Protein AF-A0A9N9DNA8-F1 (afdb_monomer_lite)

Secondary structure (DSSP, 8-state):
--SHHHHHHHHHHHHHHHHHHHHHHHHHHHHHTT-HHHHHHHHHHHHHH---HHHHHHHHHHHHHHHHHTTTS-GGGHHHHHHHHHHHHHSSSTTHHHHHHHHHHHHHHTSSS---HHHHHHHHHT------

Structure (mmCIF, N/CA/C/O backbone):
data_AF-A0A9N9DNA8-F1
#
_entry.id   AF-A0A9N9DNA8-F1
#
loop_
_atom_site.group_PDB
_atom_site.id
_atom_site.type_symbol
_atom_site.label_atom_id
_atom_site.label_alt_id
_atom_site.label_comp_id
_atom_site.label_asym_id
_atom_site.label_entity_id
_atom_site.label_seq_id
_atom_site.pdbx_PDB_ins_code
_atom_site.Cartn_x
_atom_site.Cartn_y
_atom_site.Cartn_z
_atom_site.occupancy
_atom_site.B_iso_or_equiv
_atom_site.auth_seq_id
_atom_site.auth_comp_id
_atom_site.auth_asym_id
_atom_site.auth_atom_id
_atom_site.pdbx_PDB_model_num
ATOM 1 N N . MET A 1 1 ? 38.017 5.914 21.052 1.00 41.16 1 MET A N 1
ATOM 2 C CA . MET A 1 1 ? 37.638 5.026 19.921 1.00 41.16 1 MET A CA 1
ATOM 3 C C . MET A 1 1 ? 36.140 5.062 19.541 1.00 41.16 1 MET A C 1
ATOM 5 O O . MET A 1 1 ? 35.675 4.175 18.837 1.00 41.16 1 MET A O 1
ATOM 9 N N . SER A 1 2 ? 35.357 6.075 19.938 1.00 44.81 2 SER A N 1
ATOM 10 C CA . SER A 1 2 ? 33.876 6.036 19.877 1.00 44.81 2 SER A CA 1
ATOM 11 C C . SER A 1 2 ? 33.213 7.038 18.911 1.00 44.81 2 SER A C 1
ATOM 13 O O . SER A 1 2 ? 31.987 7.067 18.820 1.00 44.81 2 SER A O 1
ATOM 15 N N . LYS A 1 3 ? 33.983 7.830 18.148 1.00 43.03 3 LYS A N 1
ATOM 16 C CA . LYS A 1 3 ? 33.437 8.823 17.193 1.00 43.03 3 LYS A CA 1
ATOM 17 C C . LYS A 1 3 ? 33.669 8.475 15.712 1.00 43.03 3 LYS A C 1
ATOM 19 O O . LYS A 1 3 ? 32.846 8.831 14.877 1.00 43.03 3 LYS A O 1
ATOM 24 N N . GLU A 1 4 ? 34.701 7.697 15.376 1.00 37.50 4 GLU A N 1
ATOM 25 C CA . GLU A 1 4 ? 35.027 7.363 13.974 1.00 37.50 4 GLU A CA 1
ATOM 26 C C . GLU A 1 4 ? 34.186 6.217 13.386 1.00 37.50 4 GLU A C 1
ATOM 28 O O . GLU A 1 4 ? 33.837 6.258 12.205 1.00 37.50 4 GLU A O 1
ATOM 33 N N . LYS A 1 5 ? 33.751 5.243 14.202 1.00 36.00 5 LYS A N 1
ATOM 34 C CA . LYS A 1 5 ? 32.850 4.162 13.747 1.00 36.00 5 LYS A CA 1
ATOM 35 C C . LYS A 1 5 ? 31.430 4.650 13.421 1.00 36.00 5 LYS A C 1
ATOM 37 O O . LYS A 1 5 ? 30.814 4.123 12.503 1.00 36.00 5 LYS A O 1
ATOM 42 N N . LYS A 1 6 ? 30.929 5.696 14.096 1.00 39.94 6 LYS A N 1
ATOM 43 C CA . LYS A 1 6 ? 29.628 6.320 13.769 1.00 39.94 6 LYS A CA 1
ATOM 44 C C . LYS A 1 6 ? 29.674 7.156 12.483 1.00 39.94 6 LYS A C 1
ATOM 46 O O . LYS A 1 6 ? 28.648 7.312 11.831 1.00 39.94 6 LYS A O 1
ATOM 51 N N . LYS A 1 7 ? 30.850 7.665 12.090 1.00 40.28 7 LYS A N 1
ATOM 52 C CA . LYS A 1 7 ? 31.012 8.501 10.889 1.00 40.28 7 LYS A CA 1
ATOM 53 C C . LYS A 1 7 ? 31.116 7.668 9.601 1.00 40.28 7 LYS A C 1
ATOM 55 O O . LYS A 1 7 ? 30.504 8.048 8.613 1.00 40.28 7 LYS A O 1
ATOM 60 N N . LYS A 1 8 ? 31.784 6.503 9.636 1.00 36.25 8 LYS A N 1
ATOM 61 C CA . LYS A 1 8 ? 31.852 5.555 8.497 1.00 36.25 8 LYS A CA 1
ATOM 62 C C . LYS A 1 8 ? 30.551 4.775 8.243 1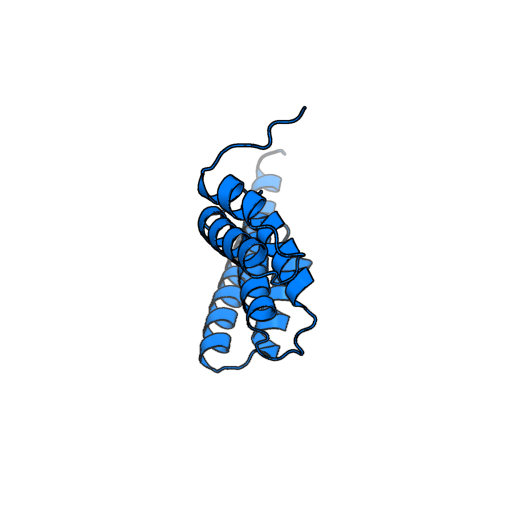.00 36.25 8 LYS A C 1
ATOM 64 O O . LYS A 1 8 ? 30.296 4.380 7.114 1.00 36.25 8 LYS A O 1
ATOM 69 N N . LEU A 1 9 ? 29.711 4.575 9.264 1.00 34.31 9 LEU A N 1
ATOM 70 C CA . LEU A 1 9 ? 28.398 3.930 9.094 1.00 34.31 9 LEU A CA 1
ATOM 71 C C . LEU A 1 9 ? 27.367 4.862 8.424 1.00 34.31 9 LEU A C 1
ATOM 73 O O . LEU A 1 9 ? 26.427 4.395 7.791 1.00 34.31 9 LEU A O 1
ATOM 77 N N . ASN A 1 10 ? 27.560 6.180 8.541 1.00 44.44 10 ASN A N 1
ATOM 78 C CA . ASN A 1 10 ? 26.668 7.195 7.978 1.00 44.44 10 ASN A CA 1
ATOM 79 C C . ASN A 1 10 ? 26.930 7.451 6.479 1.00 44.44 10 ASN A C 1
ATOM 81 O O . ASN A 1 10 ? 26.008 7.758 5.736 1.00 44.44 10 ASN A O 1
ATOM 85 N N . THR A 1 11 ? 28.166 7.285 6.000 1.00 42.25 11 THR A N 1
ATOM 86 C CA . THR A 1 11 ? 28.518 7.551 4.593 1.00 42.25 11 THR A CA 1
ATOM 87 C C . THR A 1 11 ? 27.999 6.477 3.632 1.00 42.25 11 THR A C 1
ATOM 89 O O . THR A 1 11 ? 27.391 6.824 2.626 1.00 42.25 11 THR A O 1
ATOM 92 N N . ASN A 1 12 ? 28.106 5.189 3.983 1.00 48.72 12 ASN A N 1
ATOM 93 C CA . ASN A 1 12 ? 27.618 4.093 3.126 1.00 48.72 12 ASN A CA 1
ATOM 94 C C . ASN A 1 12 ? 26.077 4.011 3.085 1.00 48.72 12 ASN A C 1
ATOM 96 O O . ASN A 1 12 ? 25.490 3.587 2.089 1.00 48.72 12 ASN A O 1
ATOM 100 N N . ASN A 1 13 ? 25.405 4.427 4.165 1.00 49.94 13 ASN A N 1
ATOM 101 C CA . ASN A 1 13 ? 23.943 4.502 4.207 1.00 49.94 13 ASN A CA 1
ATOM 102 C C . ASN A 1 13 ? 23.397 5.652 3.355 1.00 49.94 13 ASN A C 1
ATOM 104 O O . ASN A 1 13 ? 22.301 5.524 2.829 1.00 49.94 13 ASN A O 1
ATOM 108 N N . LYS A 1 14 ? 24.146 6.749 3.200 1.00 50.00 14 LYS A N 1
ATOM 109 C CA . LYS A 1 14 ? 23.703 7.920 2.437 1.00 50.00 14 LYS A CA 1
ATOM 110 C C . LYS A 1 14 ? 23.822 7.712 0.923 1.00 50.00 14 LYS A C 1
ATOM 112 O O . LYS A 1 14 ? 22.906 8.057 0.194 1.00 50.00 14 LYS A O 1
ATOM 117 N N . GLU A 1 15 ? 24.891 7.059 0.462 1.00 51.06 15 GLU A N 1
ATOM 118 C CA . GLU A 1 15 ? 25.057 6.689 -0.956 1.00 51.06 15 GLU A CA 1
ATOM 119 C C . GLU A 1 15 ? 24.055 5.616 -1.403 1.00 51.06 15 GLU A C 1
ATOM 121 O O . GLU A 1 15 ? 23.502 5.687 -2.502 1.00 51.06 15 GLU A O 1
ATOM 126 N N . SER A 1 16 ? 23.769 4.639 -0.536 1.00 55.62 16 SER A N 1
ATOM 127 C CA . SER A 1 16 ? 22.698 3.671 -0.791 1.00 55.62 16 SER A CA 1
ATOM 12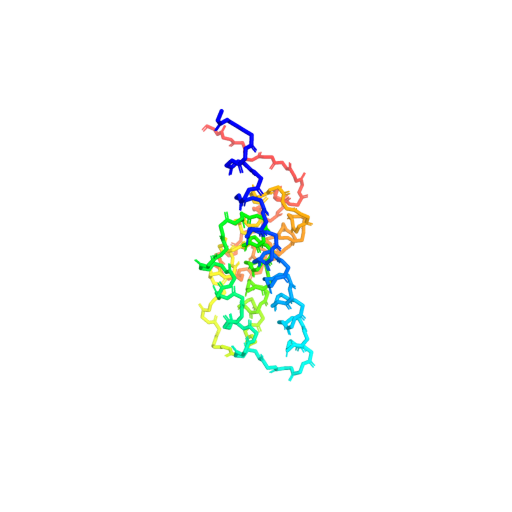8 C C . SER A 1 16 ? 21.316 4.329 -0.723 1.00 55.62 16 SER A C 1
ATOM 130 O O . SER A 1 16 ? 20.473 4.040 -1.566 1.00 55.62 16 SER A O 1
ATOM 132 N N . GLU A 1 17 ? 21.087 5.276 0.191 1.00 56.47 17 GLU A N 1
ATOM 133 C CA . GLU A 1 17 ? 19.849 6.065 0.253 1.00 56.47 17 GLU A CA 1
ATOM 134 C C . GLU A 1 17 ? 19.616 6.888 -1.021 1.00 56.47 17 GLU A C 1
ATOM 136 O O . GLU A 1 17 ? 18.523 6.832 -1.586 1.00 56.47 17 GLU A O 1
ATOM 141 N N . ASP A 1 18 ? 20.630 7.603 -1.513 1.00 63.22 18 ASP A N 1
ATOM 142 C CA . ASP A 1 18 ? 20.539 8.362 -2.763 1.00 63.22 18 ASP A CA 1
ATOM 143 C C . ASP A 1 18 ? 20.310 7.432 -3.964 1.00 63.22 18 ASP A C 1
ATOM 145 O O . ASP A 1 18 ? 19.522 7.758 -4.857 1.00 63.22 18 ASP A O 1
ATOM 149 N N . SER A 1 19 ? 20.897 6.230 -3.940 1.00 65.50 19 SER A N 1
ATOM 150 C CA . SER A 1 19 ? 20.671 5.193 -4.952 1.00 65.50 19 SER A CA 1
ATOM 151 C C . SER A 1 19 ? 19.227 4.681 -4.947 1.00 65.50 19 SER A C 1
ATOM 153 O O . SER A 1 19 ? 18.597 4.622 -6.000 1.00 65.50 19 SER A O 1
ATOM 155 N N . TYR A 1 20 ? 18.641 4.376 -3.784 1.00 68.12 20 TYR A N 1
ATOM 156 C CA . TYR A 1 20 ? 17.250 3.907 -3.711 1.00 68.12 20 TYR A CA 1
ATOM 157 C C . TYR A 1 20 ? 16.231 5.027 -3.952 1.00 68.12 20 TYR A C 1
ATOM 159 O O . TYR A 1 20 ? 15.191 4.794 -4.566 1.00 68.12 20 TYR A O 1
ATOM 167 N N . ARG A 1 21 ? 16.532 6.270 -3.553 1.00 69.00 21 ARG A N 1
ATOM 168 C CA . ARG A 1 21 ? 15.739 7.447 -3.950 1.00 69.00 21 ARG A CA 1
ATOM 169 C C . ARG A 1 21 ? 15.786 7.662 -5.460 1.00 69.00 21 ARG A C 1
ATOM 171 O O . ARG A 1 21 ? 14.776 8.048 -6.049 1.00 69.00 21 ARG A O 1
ATOM 178 N N . HIS A 1 22 ? 16.935 7.424 -6.091 1.00 71.56 22 HIS A N 1
ATOM 179 C CA . HIS A 1 22 ? 17.065 7.452 -7.543 1.00 71.56 22 HIS A CA 1
ATOM 180 C C . HIS A 1 22 ? 16.253 6.329 -8.199 1.00 71.56 22 HIS A C 1
ATOM 182 O O . HIS A 1 22 ? 15.499 6.607 -9.128 1.00 71.56 22 HIS A O 1
ATOM 188 N N . LEU A 1 23 ? 16.302 5.106 -7.660 1.00 69.31 23 LEU A N 1
ATOM 189 C CA . LEU A 1 23 ? 15.471 3.987 -8.115 1.00 69.31 23 LEU A CA 1
ATOM 190 C C . LEU A 1 23 ? 13.976 4.290 -7.992 1.00 69.31 23 LEU A C 1
ATOM 192 O O . LEU A 1 23 ? 13.236 4.030 -8.930 1.00 69.31 23 LEU A O 1
ATOM 196 N N . LEU A 1 24 ? 13.527 4.918 -6.903 1.00 70.88 24 LEU A N 1
ATOM 197 C CA . LEU A 1 24 ? 12.130 5.330 -6.750 1.00 70.88 24 LEU A CA 1
ATOM 198 C C . LEU A 1 24 ? 11.720 6.382 -7.801 1.00 70.88 24 LEU A C 1
ATOM 200 O O . LEU A 1 24 ? 10.633 6.308 -8.371 1.00 70.88 24 LEU A O 1
ATOM 204 N N . LYS A 1 25 ? 12.596 7.352 -8.100 1.00 75.69 25 LYS A N 1
ATOM 205 C CA . LYS A 1 25 ? 12.360 8.345 -9.164 1.00 75.69 25 LYS A CA 1
ATOM 206 C C . LYS A 1 25 ? 12.309 7.699 -10.550 1.00 75.69 25 LYS A C 1
ATOM 208 O O . LYS A 1 25 ? 11.438 8.050 -11.343 1.00 75.69 25 LYS A O 1
ATOM 213 N N . LEU A 1 26 ? 13.217 6.764 -10.832 1.00 72.31 26 LEU A N 1
ATOM 214 C CA . LEU A 1 26 ? 13.224 5.980 -12.069 1.00 72.31 26 LEU A CA 1
ATOM 215 C C . LEU A 1 26 ? 11.956 5.146 -12.190 1.00 72.31 26 LEU A C 1
ATOM 217 O O . LEU A 1 26 ? 11.332 5.146 -13.242 1.00 72.31 26 LEU A O 1
ATOM 221 N N . ALA A 1 27 ? 11.533 4.515 -11.100 1.00 71.06 27 ALA A N 1
ATOM 222 C CA . ALA A 1 27 ? 10.302 3.758 -11.045 1.00 71.06 27 ALA A CA 1
ATOM 223 C C . ALA A 1 27 ? 9.114 4.661 -11.456 1.00 71.06 27 ALA A C 1
ATOM 225 O O . ALA A 1 27 ? 8.387 4.348 -12.397 1.00 71.06 27 ALA A O 1
ATOM 226 N N . ILE A 1 28 ? 8.958 5.840 -10.848 1.00 69.56 28 ILE A N 1
ATOM 227 C CA . ILE A 1 28 ? 7.888 6.786 -11.223 1.00 69.56 28 ILE A CA 1
ATOM 228 C C . ILE A 1 28 ? 7.989 7.205 -12.705 1.00 69.56 28 ILE A C 1
ATOM 230 O O . ILE A 1 28 ? 6.970 7.411 -13.364 1.00 69.56 28 ILE A O 1
ATOM 234 N N . ALA A 1 29 ? 9.197 7.300 -13.264 1.00 72.12 29 ALA A N 1
ATOM 235 C CA . ALA A 1 29 ? 9.381 7.565 -14.689 1.00 72.12 29 ALA A CA 1
ATOM 236 C C . ALA A 1 29 ? 8.980 6.373 -15.580 1.00 72.12 29 ALA A C 1
ATOM 238 O O . ALA A 1 29 ? 8.394 6.586 -16.639 1.00 72.12 29 ALA A O 1
ATOM 239 N N . GLU A 1 30 ? 9.247 5.134 -15.163 1.00 72.75 30 GLU A N 1
ATOM 240 C CA . GLU A 1 30 ? 8.805 3.917 -15.860 1.00 72.75 30 GLU A CA 1
ATOM 241 C C . GLU A 1 30 ? 7.277 3.759 -15.820 1.00 72.75 30 GLU A C 1
ATOM 243 O O . GLU A 1 30 ? 6.684 3.314 -16.806 1.00 72.75 30 GLU A O 1
ATOM 248 N N . LEU A 1 31 ? 6.620 4.225 -14.748 1.00 68.75 31 LEU A N 1
ATOM 249 C CA . LEU A 1 31 ? 5.159 4.316 -14.681 1.00 68.75 31 LEU A CA 1
ATOM 250 C C . LEU A 1 31 ? 4.596 5.187 -15.813 1.00 68.75 31 LEU A C 1
ATOM 252 O O . LEU A 1 31 ? 3.638 4.791 -16.471 1.00 68.75 31 LEU A O 1
ATOM 256 N N . ASN A 1 32 ? 5.225 6.334 -16.091 1.00 69.62 32 ASN A N 1
ATOM 257 C CA . ASN A 1 32 ? 4.813 7.231 -17.180 1.00 69.62 32 ASN A CA 1
ATOM 258 C C . ASN A 1 32 ? 5.009 6.615 -18.575 1.00 69.62 32 ASN A C 1
ATOM 260 O O . ASN A 1 32 ? 4.395 7.067 -19.538 1.00 69.62 32 ASN A O 1
ATOM 264 N N . LYS A 1 33 ? 5.858 5.587 -18.691 1.00 76.38 33 LYS A N 1
ATOM 265 C CA . LYS A 1 33 ? 6.098 4.831 -19.928 1.00 76.38 33 LYS A CA 1
ATOM 266 C C . LYS A 1 33 ? 5.243 3.560 -20.023 1.00 76.38 33 LYS A C 1
ATOM 268 O O . LYS A 1 33 ? 5.451 2.770 -20.938 1.00 76.38 33 LYS A O 1
ATOM 273 N N . ASN A 1 34 ? 4.314 3.341 -19.084 1.00 72.25 34 ASN A N 1
ATOM 274 C CA . ASN A 1 34 ? 3.528 2.109 -18.934 1.00 72.25 34 ASN A CA 1
ATOM 275 C C . ASN A 1 34 ? 4.382 0.831 -18.797 1.00 72.25 34 ASN A C 1
ATOM 277 O O . ASN A 1 34 ? 3.920 -0.270 -19.098 1.00 72.25 34 ASN A O 1
ATOM 281 N N . ASN A 1 35 ? 5.627 0.948 -18.324 1.00 77.19 35 ASN A N 1
ATOM 282 C CA . ASN A 1 35 ? 6.521 -0.189 -18.120 1.00 77.19 35 ASN A CA 1
ATOM 283 C C . ASN A 1 35 ? 6.378 -0.746 -16.694 1.00 77.19 35 ASN A C 1
ATOM 285 O O . ASN A 1 35 ? 7.256 -0.603 -15.838 1.00 77.19 35 ASN A O 1
ATOM 289 N N . TYR A 1 36 ? 5.229 -1.368 -16.426 1.00 76.19 36 TYR A N 1
ATOM 290 C CA . TYR A 1 36 ? 4.861 -1.830 -15.084 1.00 76.19 36 TYR A CA 1
ATOM 291 C C . TYR A 1 36 ? 5.779 -2.942 -14.553 1.00 76.19 36 TYR A C 1
ATOM 293 O O . TYR A 1 36 ? 6.036 -2.998 -13.354 1.00 76.19 36 TYR A O 1
ATOM 301 N N . SER A 1 37 ? 6.349 -3.781 -15.427 1.00 74.56 37 SER A N 1
ATOM 302 C CA . SER A 1 37 ? 7.269 -4.850 -15.009 1.00 74.56 37 SER A CA 1
ATOM 303 C C . SER A 1 37 ? 8.560 -4.295 -14.395 1.00 74.56 37 SER A C 1
ATOM 305 O O . SER A 1 37 ? 8.977 -4.747 -13.328 1.00 74.56 37 SER A O 1
ATOM 307 N N . ALA A 1 38 ? 9.195 -3.313 -15.047 1.00 74.62 38 ALA A N 1
ATOM 308 C CA . ALA A 1 38 ? 10.414 -2.684 -14.533 1.00 74.62 38 ALA A CA 1
ATOM 309 C C . ALA A 1 38 ? 10.129 -1.840 -13.281 1.00 74.62 38 ALA A C 1
ATOM 311 O O . ALA A 1 38 ? 10.931 -1.822 -12.341 1.00 74.62 38 ALA A O 1
ATOM 312 N N . PHE A 1 39 ? 8.961 -1.187 -13.249 1.00 77.19 39 PHE A N 1
ATOM 313 C CA . PHE A 1 39 ? 8.476 -0.448 -12.088 1.00 77.19 39 PHE A CA 1
ATOM 314 C C . PHE A 1 39 ? 8.388 -1.332 -10.841 1.00 77.19 39 PHE A C 1
ATOM 316 O O . PHE A 1 39 ? 8.982 -1.014 -9.813 1.00 77.19 39 PHE A O 1
ATOM 323 N N . ILE A 1 40 ? 7.702 -2.471 -10.950 1.00 76.56 40 ILE A N 1
ATOM 324 C CA . ILE A 1 40 ? 7.487 -3.398 -9.836 1.00 76.56 40 ILE A CA 1
ATOM 325 C C . ILE A 1 40 ? 8.814 -3.985 -9.358 1.00 76.56 40 ILE A C 1
ATOM 327 O O . ILE A 1 40 ? 9.095 -3.933 -8.167 1.00 76.56 40 ILE A O 1
ATOM 331 N N . CYS A 1 41 ? 9.675 -4.446 -10.272 1.00 75.94 41 CYS A N 1
ATOM 332 C CA . CYS A 1 41 ? 10.988 -4.992 -9.913 1.00 75.94 41 CYS A CA 1
ATOM 333 C C . CYS A 1 41 ? 11.838 -3.980 -9.122 1.00 75.94 41 CYS A C 1
ATOM 335 O O . CYS A 1 41 ? 12.478 -4.331 -8.127 1.00 75.94 41 CYS A O 1
ATOM 337 N N . SER A 1 42 ? 11.775 -2.703 -9.512 1.00 79.50 42 SER A N 1
ATOM 338 C CA . SER A 1 42 ? 12.452 -1.617 -8.801 1.00 79.50 42 SER A CA 1
ATOM 339 C C . SER A 1 42 ? 11.880 -1.415 -7.395 1.00 79.50 42 SER A C 1
ATOM 341 O O . SER A 1 42 ? 12.643 -1.284 -6.441 1.00 79.50 42 SER A O 1
ATOM 343 N N . LEU A 1 43 ? 10.552 -1.425 -7.241 1.00 80.44 43 LEU A N 1
ATOM 344 C CA . LEU A 1 43 ? 9.896 -1.268 -5.939 1.00 80.44 43 LEU A CA 1
ATOM 345 C C . LEU A 1 43 ? 10.143 -2.456 -5.006 1.00 80.44 43 LEU A C 1
ATOM 347 O O . LEU A 1 43 ? 10.479 -2.243 -3.845 1.00 80.44 43 LEU A O 1
ATOM 351 N N . THR A 1 44 ? 10.027 -3.690 -5.499 1.00 79.06 44 THR A N 1
ATOM 352 C CA . THR A 1 44 ? 10.301 -4.904 -4.717 1.00 79.06 44 THR A CA 1
ATOM 353 C C . THR A 1 44 ? 11.751 -4.926 -4.247 1.00 79.06 44 THR A C 1
ATOM 355 O O . THR A 1 44 ? 12.008 -5.146 -3.069 1.00 79.06 44 THR A O 1
ATOM 358 N N . SER A 1 45 ? 12.693 -4.551 -5.118 1.00 78.62 45 SER A N 1
ATOM 359 C CA . SER A 1 45 ? 14.107 -4.422 -4.744 1.00 78.62 45 SER A CA 1
ATOM 360 C C . SER A 1 45 ? 14.325 -3.382 -3.637 1.00 78.62 45 SER A C 1
ATOM 362 O O . SER A 1 45 ? 15.132 -3.596 -2.734 1.00 78.62 45 SER A O 1
ATOM 364 N N . VAL A 1 46 ? 13.601 -2.255 -3.669 1.00 78.56 46 VAL A N 1
ATOM 365 C CA . VAL A 1 46 ? 13.649 -1.251 -2.591 1.00 78.56 46 VAL A CA 1
ATOM 366 C C . VAL A 1 46 ? 13.079 -1.820 -1.290 1.00 78.56 46 VAL A C 1
ATOM 368 O O . VAL A 1 46 ? 13.650 -1.573 -0.232 1.00 78.56 46 VAL A O 1
ATOM 371 N N . ILE A 1 47 ? 11.992 -2.591 -1.343 1.00 77.75 47 ILE A N 1
ATOM 372 C CA . ILE A 1 47 ? 11.382 -3.204 -0.153 1.00 77.75 47 ILE A CA 1
ATOM 373 C C . ILE A 1 47 ? 12.319 -4.250 0.474 1.00 77.75 47 ILE A C 1
ATOM 375 O O . ILE A 1 47 ? 12.511 -4.227 1.688 1.00 77.75 47 ILE A O 1
ATOM 379 N N . ASP A 1 48 ? 12.942 -5.110 -0.334 1.00 74.69 48 ASP A N 1
ATOM 380 C CA . ASP A 1 48 ? 13.772 -6.224 0.144 1.00 74.69 48 ASP A CA 1
ATOM 381 C C . ASP A 1 48 ? 15.157 -5.780 0.644 1.00 74.69 48 ASP A C 1
ATOM 383 O O . ASP A 1 48 ? 15.733 -6.393 1.548 1.00 74.69 48 ASP A O 1
ATOM 387 N N . HIS A 1 49 ? 15.716 -4.708 0.071 1.00 66.38 49 HIS A N 1
ATOM 388 C CA . HIS A 1 49 ? 17.092 -4.282 0.350 1.00 66.38 49 HIS A CA 1
ATOM 389 C C . HIS A 1 49 ? 17.213 -2.998 1.179 1.00 66.38 49 HIS A C 1
ATOM 391 O O . HIS A 1 49 ? 18.315 -2.672 1.644 1.00 66.38 49 HIS A O 1
ATOM 397 N N . CYS A 1 50 ? 16.125 -2.258 1.416 1.00 64.56 50 CYS A N 1
ATOM 398 C CA . CYS A 1 50 ? 16.196 -1.048 2.226 1.00 64.56 50 CYS A CA 1
ATOM 399 C C . CYS A 1 50 ? 16.121 -1.360 3.728 1.00 64.56 50 CYS A C 1
ATOM 401 O O . CYS A 1 50 ? 15.110 -1.817 4.248 1.00 64.56 50 CYS A O 1
ATOM 403 N N . LYS A 1 51 ? 17.188 -1.021 4.464 1.00 60.69 51 LYS A N 1
ATOM 404 C CA . LYS A 1 51 ? 17.222 -1.081 5.940 1.00 60.69 51 LYS A CA 1
ATOM 405 C C . LYS A 1 51 ? 16.443 0.055 6.619 1.00 60.69 51 LYS A C 1
ATOM 407 O O . LYS A 1 51 ? 16.379 0.087 7.844 1.00 60.69 51 LYS A O 1
ATOM 412 N N . GLN A 1 52 ? 15.930 1.022 5.855 1.00 59.09 52 GLN A N 1
ATOM 413 C CA . GLN A 1 52 ? 15.221 2.188 6.383 1.00 59.09 52 GLN A CA 1
ATOM 414 C C . GLN A 1 52 ? 13.710 2.027 6.190 1.00 59.09 52 GLN A C 1
ATOM 416 O O . GLN A 1 52 ? 13.223 1.991 5.060 1.00 59.09 52 GLN A O 1
ATOM 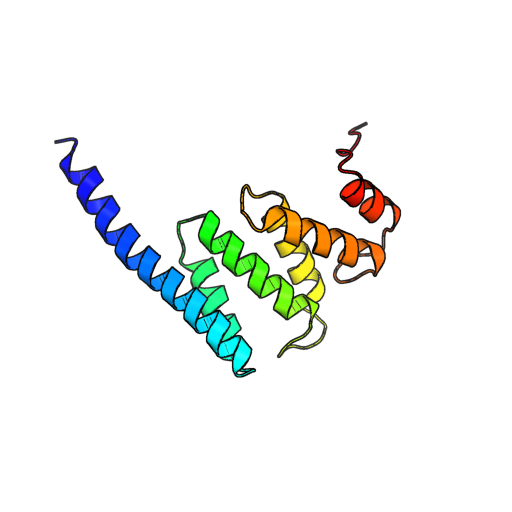421 N N . GLU A 1 53 ? 12.966 2.012 7.296 1.00 62.94 53 GLU A N 1
ATOM 422 C CA . GLU A 1 53 ? 11.514 1.785 7.299 1.00 62.94 53 GLU A CA 1
ATOM 423 C C . GLU A 1 53 ? 10.759 2.793 6.416 1.00 62.94 53 GLU A C 1
ATOM 425 O O . GLU A 1 53 ? 9.920 2.401 5.614 1.00 62.94 53 GLU A O 1
ATOM 430 N N . ASN A 1 54 ? 11.109 4.083 6.459 1.00 68.19 54 ASN A N 1
ATOM 431 C CA . ASN A 1 54 ? 10.374 5.122 5.723 1.00 68.19 54 ASN A CA 1
ATOM 432 C C . ASN A 1 54 ? 10.394 4.960 4.192 1.00 68.19 54 ASN A C 1
ATOM 434 O O . ASN A 1 54 ? 9.399 5.276 3.538 1.00 68.19 54 ASN A O 1
ATOM 438 N N . LEU A 1 55 ? 11.503 4.492 3.610 1.00 74.00 55 LEU A N 1
ATOM 439 C CA . LEU A 1 55 ? 11.606 4.326 2.156 1.00 74.00 55 LEU A CA 1
ATOM 440 C C . LEU A 1 55 ? 10.887 3.055 1.692 1.00 74.00 55 LEU A C 1
ATOM 442 O O . LEU A 1 55 ? 10.220 3.067 0.658 1.00 74.00 55 LEU A O 1
ATOM 446 N N . ALA A 1 56 ? 10.957 1.990 2.495 1.00 82.12 56 ALA A N 1
ATOM 447 C CA . ALA A 1 56 ? 10.169 0.784 2.276 1.00 82.12 56 ALA A CA 1
ATOM 448 C C . ALA A 1 56 ? 8.661 1.090 2.324 1.00 82.12 56 ALA A C 1
ATOM 450 O O . ALA A 1 56 ? 7.912 0.592 1.488 1.00 82.12 56 ALA A O 1
ATOM 451 N N . ILE A 1 57 ? 8.215 1.964 3.234 1.00 86.56 57 ILE A N 1
ATOM 452 C CA . ILE A 1 57 ? 6.816 2.415 3.297 1.00 86.56 57 ILE A CA 1
ATOM 453 C C . ILE A 1 57 ? 6.399 3.184 2.032 1.00 86.56 57 ILE A C 1
ATOM 455 O O . ILE A 1 57 ? 5.316 2.947 1.500 1.00 86.56 57 ILE A O 1
ATOM 459 N N . GLU A 1 58 ? 7.240 4.086 1.515 1.00 85.88 58 GLU A N 1
ATOM 460 C CA . GLU A 1 58 ? 6.954 4.790 0.254 1.00 85.88 58 GLU A CA 1
ATOM 461 C C . GLU A 1 58 ? 6.835 3.806 -0.919 1.00 85.88 58 GLU A C 1
ATOM 463 O O . GLU A 1 58 ? 5.889 3.897 -1.702 1.00 85.88 58 GLU A O 1
ATOM 468 N N . ALA A 1 59 ? 7.730 2.819 -1.007 1.00 85.75 59 ALA A N 1
ATOM 469 C CA . ALA A 1 59 ? 7.665 1.786 -2.037 1.00 85.75 59 ALA A CA 1
ATOM 470 C C . ALA A 1 59 ? 6.408 0.903 -1.918 1.00 85.75 59 ALA A C 1
ATOM 472 O O . ALA A 1 59 ? 5.752 0.646 -2.928 1.00 85.75 59 ALA A O 1
ATOM 473 N N . LYS A 1 60 ? 6.023 0.504 -0.696 1.00 89.62 60 LYS A N 1
ATOM 474 C CA . LYS A 1 60 ? 4.786 -0.253 -0.428 1.00 89.62 60 LYS A CA 1
ATOM 475 C C . LYS A 1 60 ? 3.540 0.499 -0.888 1.00 89.62 60 LYS A C 1
ATOM 477 O O . LYS A 1 60 ? 2.678 -0.103 -1.520 1.00 89.62 60 LYS A O 1
ATOM 482 N N . PHE A 1 61 ? 3.465 1.810 -0.648 1.00 90.44 61 PHE A N 1
ATOM 483 C CA . PHE A 1 61 ? 2.344 2.630 -1.118 1.00 90.44 61 PHE A CA 1
ATOM 484 C C . PHE A 1 61 ? 2.215 2.613 -2.649 1.00 90.44 61 PHE A C 1
ATOM 486 O O . PHE A 1 61 ? 1.121 2.433 -3.186 1.00 90.44 61 PHE A O 1
ATOM 493 N N . TRP A 1 62 ? 3.332 2.769 -3.365 1.00 87.12 62 TRP A N 1
ATOM 494 C CA . TRP A 1 62 ? 3.323 2.720 -4.827 1.00 87.12 62 TRP A CA 1
ATOM 495 C C . TRP A 1 62 ? 2.987 1.332 -5.367 1.00 87.12 62 TRP A C 1
ATOM 497 O O . TRP A 1 62 ? 2.251 1.228 -6.345 1.00 87.12 62 TRP A O 1
ATOM 507 N N . LEU A 1 63 ? 3.476 0.273 -4.721 1.00 87.56 63 LEU A N 1
ATOM 508 C CA . LEU A 1 63 ? 3.170 -1.100 -5.110 1.00 87.56 63 LEU A CA 1
ATOM 509 C C . LEU A 1 63 ? 1.683 -1.422 -4.896 1.00 87.56 63 LEU A C 1
ATOM 511 O O . LEU A 1 63 ? 1.046 -2.006 -5.772 1.00 87.56 63 LEU A O 1
ATOM 515 N N . ALA A 1 64 ? 1.103 -0.951 -3.787 1.00 90.06 64 ALA A N 1
ATOM 516 C CA . ALA A 1 64 ? -0.323 -1.078 -3.504 1.00 90.06 64 ALA A CA 1
ATOM 517 C C . ALA A 1 64 ? -1.190 -0.444 -4.601 1.00 90.06 64 ALA A C 1
ATOM 519 O O . ALA A 1 64 ? -2.116 -1.081 -5.093 1.00 90.06 64 ALA A O 1
ATOM 520 N N . LEU A 1 65 ? -0.837 0.760 -5.066 1.00 87.50 65 LEU A N 1
ATOM 521 C CA . LEU A 1 65 ? -1.552 1.440 -6.154 1.00 87.50 65 LEU A CA 1
ATOM 522 C C . LEU A 1 65 ? -1.574 0.641 -7.461 1.00 87.50 65 LEU A C 1
ATOM 524 O O . LEU A 1 65 ? -2.564 0.675 -8.192 1.00 87.50 65 LEU A O 1
ATOM 528 N N . ILE A 1 66 ? -0.486 -0.058 -7.777 1.00 84.19 66 ILE A N 1
ATOM 529 C CA . ILE A 1 66 ? -0.396 -0.888 -8.983 1.00 84.19 66 ILE A CA 1
ATOM 530 C C . ILE A 1 66 ? -1.288 -2.114 -8.864 1.00 84.19 66 ILE A C 1
ATOM 532 O O . ILE A 1 66 ? -2.054 -2.403 -9.784 1.00 84.19 66 ILE A O 1
ATOM 536 N N . TYR A 1 67 ? -1.215 -2.793 -7.722 1.00 86.12 67 TYR A N 1
ATOM 537 C CA . TYR A 1 67 ? -2.011 -3.981 -7.438 1.00 86.12 67 TYR A CA 1
ATOM 538 C C . TYR A 1 67 ? -3.508 -3.672 -7.348 1.00 86.12 67 TYR A C 1
ATOM 540 O O . TYR A 1 67 ? -4.325 -4.430 -7.865 1.00 86.12 67 TYR A O 1
ATOM 548 N N . GLU A 1 68 ? -3.884 -2.529 -6.772 1.00 85.00 68 GLU A N 1
ATOM 549 C CA . GLU A 1 68 ? -5.274 -2.067 -6.732 1.00 85.00 68 GLU A CA 1
ATOM 550 C C . GLU A 1 68 ? -5.834 -1.865 -8.150 1.00 85.00 68 GLU A C 1
ATOM 552 O O . GLU A 1 68 ? -6.922 -2.351 -8.478 1.00 85.00 68 GLU A O 1
ATOM 557 N N . LYS A 1 69 ? -5.059 -1.188 -9.008 1.00 81.50 69 LYS A N 1
ATOM 558 C CA . LYS A 1 69 ? -5.447 -0.866 -10.387 1.00 81.50 69 LYS A CA 1
ATOM 559 C C . LYS A 1 69 ? -5.306 -2.038 -11.362 1.00 81.50 69 LYS A C 1
ATOM 561 O O . LYS A 1 69 ? -5.773 -1.922 -12.493 1.00 81.50 69 LYS A O 1
ATOM 566 N N . GLY A 1 70 ? -4.672 -3.139 -10.956 1.00 77.62 70 GLY A N 1
ATOM 567 C CA . GLY A 1 70 ? -4.385 -4.280 -11.831 1.00 77.62 70 GLY A CA 1
ATOM 568 C C . GLY A 1 70 ? -3.466 -3.917 -13.002 1.00 77.62 70 GLY A C 1
ATOM 569 O O . GLY A 1 70 ? -3.609 -4.452 -14.099 1.00 77.62 70 GLY A O 1
ATOM 570 N N . LEU A 1 71 ? -2.555 -2.957 -12.813 1.00 70.00 71 LEU A N 1
ATOM 571 C CA . LEU A 1 71 ? -1.671 -2.503 -13.886 1.00 70.00 71 LEU A CA 1
ATOM 572 C C . LEU A 1 71 ? -0.539 -3.518 -14.092 1.00 70.00 71 LEU A C 1
ATOM 574 O O . LEU A 1 71 ? 0.377 -3.613 -13.281 1.00 70.00 71 LEU A O 1
ATOM 578 N N . GLY A 1 72 ? -0.605 -4.274 -15.189 1.00 60.72 72 GLY A N 1
ATOM 579 C CA . GLY A 1 72 ? 0.415 -5.264 -15.556 1.00 60.72 72 GLY A CA 1
ATOM 580 C C . GLY A 1 72 ? 0.277 -6.634 -14.880 1.00 60.72 72 GLY A C 1
ATOM 581 O O . GLY A 1 72 ? 1.146 -7.476 -15.083 1.00 60.72 72 GLY A O 1
ATOM 582 N N . PHE A 1 73 ? -0.803 -6.873 -14.128 1.00 60.50 73 PHE A N 1
ATOM 583 C CA . PHE A 1 73 ? -1.113 -8.149 -13.475 1.00 60.50 73 PHE A CA 1
ATOM 584 C C . PHE A 1 73 ? -2.594 -8.531 -13.635 1.00 60.50 73 PHE A C 1
ATOM 586 O O . PHE A 1 73 ? -3.433 -7.711 -14.014 1.00 60.50 73 PHE A O 1
ATOM 593 N N . GLY A 1 74 ? -2.912 -9.800 -13.356 1.00 57.19 74 GLY A N 1
ATOM 594 C CA . GLY A 1 74 ? -4.295 -10.249 -13.185 1.00 57.19 74 GLY A CA 1
ATOM 595 C C . GLY A 1 74 ? -4.939 -9.577 -11.968 1.00 57.19 74 GLY A C 1
ATOM 596 O O . GLY A 1 74 ? -4.281 -8.935 -11.171 1.00 57.19 74 GLY A O 1
ATOM 597 N N . SER A 1 75 ? -6.247 -9.697 -11.776 1.00 59.78 75 SER A N 1
ATOM 598 C CA . SER A 1 75 ? -6.966 -9.005 -10.688 1.00 59.78 75 SER A CA 1
ATOM 599 C C . SER A 1 75 ? -6.637 -9.501 -9.263 1.00 59.78 75 SER A C 1
ATOM 601 O O . SER A 1 75 ? -7.344 -9.139 -8.319 1.00 59.78 75 SER A O 1
ATOM 603 N N . ASN A 1 76 ? -5.629 -10.361 -9.103 1.00 64.19 76 ASN A N 1
ATOM 604 C CA . ASN A 1 76 ? -5.459 -11.241 -7.948 1.00 64.19 76 ASN A CA 1
ATOM 605 C C . ASN A 1 76 ? -4.650 -10.613 -6.804 1.00 64.19 76 ASN A C 1
ATOM 607 O O . ASN A 1 76 ? -4.735 -11.097 -5.677 1.00 64.19 76 ASN A O 1
ATOM 611 N N . GLU A 1 77 ? -3.928 -9.516 -7.034 1.00 81.81 77 GLU A N 1
ATOM 612 C CA . GLU A 1 77 ? -3.091 -8.879 -6.008 1.00 81.81 77 GLU A CA 1
ATOM 613 C C . GLU A 1 77 ? -3.828 -7.807 -5.186 1.00 81.81 77 GLU A C 1
ATOM 615 O O . GLU A 1 77 ? -3.242 -7.197 -4.292 1.00 81.81 77 GLU A O 1
ATOM 620 N N . LYS A 1 78 ? -5.131 -7.587 -5.410 1.00 85.12 78 LYS A N 1
ATOM 621 C CA . LYS A 1 78 ? -5.912 -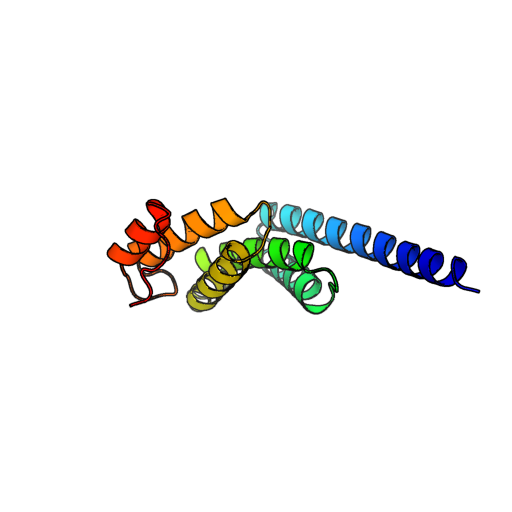6.573 -4.672 1.00 85.12 78 LYS A CA 1
ATOM 622 C C . LYS A 1 78 ? -5.868 -6.769 -3.151 1.00 85.12 78 LYS A C 1
ATOM 624 O O . LYS A 1 78 ? -5.804 -5.787 -2.419 1.00 85.12 78 LYS A O 1
ATOM 629 N N . ASN A 1 79 ? -5.843 -8.014 -2.665 1.00 89.44 79 ASN A N 1
ATOM 630 C CA . ASN A 1 79 ? -5.705 -8.299 -1.228 1.00 89.44 79 ASN A CA 1
ATOM 631 C C . ASN A 1 79 ? -4.335 -7.859 -0.687 1.00 89.44 79 ASN A C 1
ATOM 633 O O . ASN A 1 79 ? -4.221 -7.367 0.431 1.00 89.44 79 ASN A O 1
ATOM 637 N N . GLN A 1 80 ? -3.285 -8.007 -1.495 1.00 89.06 80 GLN A N 1
ATOM 638 C CA . GLN A 1 80 ? -1.944 -7.563 -1.136 1.00 89.06 80 GLN A CA 1
ATOM 639 C C . GLN A 1 80 ? -1.840 -6.032 -1.166 1.00 89.06 80 GLN A C 1
ATOM 641 O O . GLN A 1 80 ? -1.197 -5.456 -0.292 1.00 89.06 80 GLN A O 1
ATOM 646 N N . ALA A 1 81 ? -2.525 -5.367 -2.106 1.00 90.56 81 ALA A N 1
ATOM 647 C CA . ALA A 1 81 ? -2.663 -3.909 -2.110 1.00 90.56 81 ALA A CA 1
ATOM 648 C C . ALA A 1 81 ? -3.257 -3.400 -0.792 1.00 90.56 81 ALA A C 1
ATOM 650 O O . ALA A 1 81 ? -2.709 -2.495 -0.167 1.00 90.56 81 ALA A O 1
ATOM 651 N N . PHE A 1 82 ? -4.346 -4.035 -0.355 1.00 93.25 82 PHE A N 1
ATOM 652 C CA . PHE A 1 82 ? -5.017 -3.710 0.895 1.00 93.25 82 PHE A CA 1
ATOM 653 C C . PHE A 1 82 ? -4.067 -3.820 2.101 1.00 93.25 82 PHE A C 1
ATOM 655 O O . PHE A 1 82 ? -3.931 -2.858 2.855 1.00 93.25 82 PHE A O 1
ATOM 662 N N . ASN A 1 83 ? -3.336 -4.933 2.226 1.00 92.00 83 ASN A N 1
ATOM 663 C CA . ASN A 1 83 ? -2.371 -5.128 3.314 1.00 92.00 83 ASN A CA 1
ATOM 664 C C . ASN A 1 83 ? -1.283 -4.042 3.327 1.00 92.00 83 ASN A C 1
ATOM 666 O O . ASN A 1 83 ? -0.966 -3.488 4.377 1.00 92.00 83 ASN A O 1
ATOM 670 N N . TYR A 1 84 ? -0.741 -3.683 2.159 1.00 92.50 84 TYR A N 1
ATOM 671 C CA . TYR A 1 84 ? 0.250 -2.612 2.076 1.00 92.50 84 TYR A CA 1
ATOM 672 C C . TYR A 1 84 ? -0.321 -1.247 2.458 1.00 92.50 84 TYR A C 1
ATOM 674 O O . TYR A 1 84 ? 0.389 -0.456 3.078 1.00 92.50 84 TYR A O 1
ATOM 682 N N . TYR A 1 85 ? -1.585 -0.954 2.142 1.00 94.31 85 TYR A N 1
ATOM 683 C CA . TYR A 1 85 ? -2.219 0.270 2.623 1.00 94.31 85 TYR A CA 1
ATOM 684 C C . TYR A 1 85 ? -2.384 0.285 4.147 1.00 94.31 85 TYR A C 1
ATOM 686 O O . TYR A 1 85 ? -2.156 1.339 4.741 1.00 94.31 85 TYR A O 1
ATOM 694 N N . GLU A 1 86 ? -2.704 -0.845 4.789 1.00 93.50 86 GLU A N 1
ATOM 695 C CA . GLU A 1 86 ? -2.741 -0.934 6.260 1.00 93.50 86 GLU A CA 1
ATOM 696 C C . GLU A 1 86 ? -1.362 -0.636 6.865 1.00 93.50 86 GLU A C 1
ATOM 698 O O . GLU A 1 86 ? -1.240 0.236 7.724 1.00 93.50 86 GLU A O 1
ATOM 703 N N . GLU A 1 87 ? -0.299 -1.249 6.338 1.00 91.00 87 GLU A N 1
ATOM 704 C CA . GLU A 1 87 ? 1.068 -0.995 6.808 1.00 91.00 87 GLU A CA 1
ATOM 705 C C . GLU A 1 87 ? 1.499 0.473 6.632 1.00 91.00 87 GLU A C 1
ATOM 707 O O . GLU A 1 87 ? 2.149 1.056 7.503 1.00 91.00 87 GLU A O 1
ATOM 712 N N . VAL A 1 88 ? 1.139 1.101 5.506 1.00 91.25 88 VAL A N 1
ATOM 713 C CA . VAL A 1 88 ? 1.446 2.519 5.258 1.00 91.25 88 VAL A CA 1
ATOM 714 C C . VAL A 1 88 ? 0.636 3.423 6.189 1.00 91.25 88 VAL A C 1
ATOM 716 O O . VAL A 1 88 ? 1.171 4.422 6.675 1.00 91.25 88 VAL A O 1
ATOM 719 N N . PHE A 1 89 ? -0.625 3.090 6.463 1.00 91.94 89 PHE A N 1
ATOM 720 C CA . PHE A 1 89 ? -1.488 3.846 7.369 1.00 91.94 89 PHE A CA 1
ATOM 721 C C . PHE A 1 89 ? -1.007 3.794 8.830 1.00 91.94 89 PHE A C 1
ATOM 723 O O . PHE A 1 89 ? -1.048 4.811 9.533 1.00 91.94 89 PHE A O 1
ATOM 730 N N . ASP A 1 90 ? -0.483 2.649 9.266 1.00 89.25 90 ASP A N 1
ATOM 731 C CA . ASP A 1 90 ? 0.065 2.466 10.616 1.00 89.25 90 ASP A CA 1
ATOM 732 C C . ASP A 1 90 ? 1.455 3.103 10.795 1.00 89.25 90 ASP A C 1
ATOM 734 O O . ASP A 1 90 ? 1.902 3.348 11.918 1.00 89.25 90 ASP A O 1
ATOM 738 N N . SER A 1 91 ? 2.132 3.447 9.698 1.00 85.88 91 SER A N 1
ATOM 739 C CA . SER A 1 91 ? 3.429 4.127 9.727 1.00 85.88 91 SER A CA 1
ATOM 740 C C . SER A 1 91 ? 3.327 5.631 10.041 1.00 85.88 91 SER A C 1
ATOM 742 O O . SER A 1 91 ? 2.280 6.261 9.888 1.00 85.88 91 SER A O 1
ATOM 744 N N . ASN A 1 92 ? 4.453 6.264 10.393 1.00 85.31 92 ASN A N 1
ATOM 745 C CA . ASN A 1 92 ? 4.552 7.728 10.532 1.00 85.31 92 ASN A CA 1
ATOM 746 C C . ASN A 1 92 ? 4.948 8.429 9.212 1.00 85.31 92 ASN A C 1
ATOM 748 O O . ASN A 1 92 ? 5.684 9.418 9.200 1.00 85.31 92 ASN A O 1
ATOM 752 N N . SER A 1 93 ? 4.525 7.869 8.078 1.00 83.50 93 SER A N 1
ATOM 753 C CA . SER A 1 93 ? 4.887 8.358 6.749 1.00 83.50 93 SER A CA 1
ATOM 754 C C . SER A 1 93 ? 3.979 9.489 6.271 1.00 83.50 93 SER A C 1
ATOM 756 O O . SER A 1 93 ? 2.785 9.523 6.557 1.00 83.50 93 SER A O 1
ATOM 758 N N . LYS A 1 94 ? 4.515 10.359 5.405 1.00 85.50 94 LYS A N 1
ATOM 759 C CA . LYS A 1 94 ? 3.741 11.375 4.664 1.00 85.50 94 LYS A CA 1
ATOM 760 C C . LYS A 1 94 ? 2.606 10.775 3.813 1.00 85.50 94 LYS A C 1
ATOM 762 O O . LYS A 1 94 ? 1.715 11.502 3.387 1.00 85.50 94 LYS A O 1
ATOM 767 N N . PHE A 1 95 ? 2.657 9.471 3.524 1.00 86.56 95 PHE A N 1
ATOM 768 C CA . PHE A 1 95 ? 1.631 8.754 2.759 1.00 86.56 95 PHE A CA 1
ATOM 769 C C . PHE A 1 95 ? 0.473 8.236 3.606 1.00 86.56 95 PHE A C 1
ATOM 771 O O . PHE A 1 95 ? -0.493 7.747 3.031 1.00 86.56 95 PHE A O 1
ATOM 778 N N . LYS A 1 96 ? 0.537 8.362 4.935 1.00 89.38 96 LYS A N 1
ATOM 779 C CA . LYS A 1 96 ? -0.484 7.859 5.855 1.00 89.38 96 LYS A CA 1
ATOM 780 C C . LYS A 1 96 ? -1.902 8.291 5.477 1.00 89.38 96 LYS A C 1
ATOM 782 O O . LYS A 1 96 ? -2.772 7.440 5.333 1.00 89.38 96 LYS A O 1
ATOM 787 N N . GLU A 1 97 ? -2.128 9.587 5.257 1.00 90.00 97 GLU A N 1
ATOM 788 C CA . GLU A 1 97 ? -3.464 10.091 4.899 1.00 90.00 97 GLU A CA 1
ATOM 789 C C . GLU A 1 97 ? -3.935 9.555 3.540 1.00 90.00 97 GLU A C 1
ATOM 791 O O . GLU A 1 97 ? -5.079 9.144 3.403 1.00 90.00 97 GLU A O 1
ATOM 796 N N . LYS A 1 98 ? -3.036 9.436 2.554 1.00 92.00 98 LYS A N 1
ATOM 797 C CA . LYS A 1 98 ? -3.390 8.829 1.261 1.00 92.00 98 LYS A CA 1
ATOM 798 C C . LYS A 1 98 ? -3.744 7.352 1.419 1.00 92.00 98 LYS A C 1
ATOM 800 O O . LYS A 1 98 ? -4.720 6.892 0.844 1.00 92.00 98 LYS A O 1
ATOM 805 N N . ALA A 1 99 ? -2.967 6.602 2.198 1.00 92.06 99 ALA A N 1
ATOM 806 C CA . ALA A 1 99 ? -3.250 5.197 2.468 1.00 92.06 99 ALA A CA 1
ATOM 807 C C . ALA A 1 99 ? -4.599 5.019 3.177 1.00 92.06 99 ALA A C 1
ATOM 809 O O . ALA A 1 99 ? -5.355 4.123 2.817 1.00 92.06 99 ALA A O 1
ATOM 810 N N . ARG A 1 100 ? -4.951 5.917 4.106 1.00 93.94 100 ARG A N 1
ATOM 811 C CA . ARG A 1 100 ? -6.278 5.961 4.731 1.00 93.94 100 ARG A CA 1
ATOM 812 C C . ARG A 1 100 ? -7.395 6.106 3.698 1.00 93.94 100 ARG A C 1
ATOM 814 O O . ARG A 1 100 ? -8.352 5.338 3.751 1.00 93.94 100 ARG A O 1
ATOM 821 N N . ASP A 1 101 ? -7.268 7.040 2.758 1.00 93.69 101 ASP A N 1
ATOM 822 C CA . ASP A 1 101 ? -8.268 7.250 1.702 1.00 93.69 101 ASP A CA 1
ATOM 823 C C . ASP A 1 101 ? -8.454 5.986 0.847 1.00 93.69 101 ASP A C 1
ATOM 825 O O . ASP A 1 101 ? -9.583 5.565 0.575 1.00 93.69 101 ASP A O 1
ATOM 829 N N . HIS A 1 102 ? -7.349 5.320 0.495 1.00 94.50 102 HIS A N 1
ATOM 830 C CA . HIS A 1 102 ? -7.387 4.045 -0.220 1.00 94.50 102 HIS A CA 1
ATOM 831 C C . HIS A 1 102 ? -8.015 2.919 0.613 1.00 94.50 102 HIS A C 1
ATOM 833 O O . HIS A 1 102 ? -8.809 2.150 0.076 1.00 94.50 102 HIS A O 1
ATOM 839 N N . LEU A 1 103 ? -7.758 2.840 1.924 1.00 94.00 103 LEU A N 1
ATOM 840 C CA . LEU A 1 103 ? -8.417 1.869 2.810 1.00 94.00 103 LEU A CA 1
ATOM 841 C C . LEU A 1 103 ? -9.927 2.103 2.893 1.00 94.00 103 LEU A C 1
ATOM 843 O O . LEU A 1 103 ? -10.699 1.148 2.810 1.00 94.00 103 LEU A O 1
ATOM 847 N N . ILE A 1 104 ? -10.366 3.359 3.011 1.00 94.31 104 ILE A N 1
ATOM 848 C CA . ILE A 1 104 ? -11.791 3.726 3.001 1.00 94.31 104 ILE A CA 1
ATOM 849 C C . ILE A 1 104 ? -12.434 3.282 1.681 1.00 94.31 104 ILE A C 1
ATOM 851 O O . ILE A 1 104 ? -13.518 2.690 1.674 1.00 94.31 104 ILE A O 1
ATOM 855 N N . MET A 1 105 ? -11.753 3.500 0.554 1.00 93.44 105 MET A N 1
ATOM 856 C CA . MET A 1 105 ? -12.209 3.020 -0.749 1.00 93.44 105 MET A CA 1
ATOM 857 C C . MET A 1 105 ? -12.269 1.485 -0.805 1.00 93.44 105 MET A C 1
ATOM 859 O O . MET A 1 105 ? -13.285 0.927 -1.222 1.00 93.44 105 MET A O 1
ATOM 863 N N . CYS A 1 106 ? -11.238 0.794 -0.312 1.00 93.44 106 CYS A N 1
ATOM 864 C CA . CYS A 1 106 ? -11.190 -0.666 -0.267 1.00 93.44 106 CYS A CA 1
ATOM 865 C C . CYS A 1 106 ? -12.347 -1.252 0.546 1.00 93.44 106 CYS A C 1
ATOM 867 O O . CYS A 1 106 ? -13.039 -2.147 0.064 1.00 93.44 106 CYS A O 1
ATOM 869 N N . TYR A 1 107 ? -12.627 -0.704 1.730 1.00 95.06 107 TYR A N 1
ATOM 870 C CA . TYR A 1 107 ? -13.745 -1.138 2.565 1.00 95.06 107 TYR A CA 1
ATOM 871 C C . TYR A 1 107 ? -15.111 -0.782 1.969 1.00 95.06 107 TYR A C 1
ATOM 873 O O . TYR A 1 107 ? -16.030 -1.598 2.018 1.00 95.06 107 TYR A O 1
ATOM 881 N N . SER A 1 108 ? -15.266 0.394 1.359 1.00 93.50 108 SER A N 1
ATOM 882 C CA . SER A 1 108 ? -16.548 0.808 0.769 1.00 93.50 108 SER A CA 1
ATOM 883 C C . SER A 1 108 ? -16.917 0.019 -0.495 1.00 93.50 108 SER A C 1
ATOM 885 O O . SER A 1 108 ? -18.099 -0.254 -0.728 1.00 93.50 108 SER A O 1
ATOM 887 N N . GLN A 1 109 ? -15.925 -0.389 -1.291 1.00 91.62 109 GLN A N 1
ATOM 888 C CA . GLN A 1 109 ? -16.130 -1.080 -2.569 1.00 91.62 109 GLN A CA 1
ATOM 889 C C . GLN A 1 109 ? -15.847 -2.588 -2.513 1.00 91.62 109 GLN A C 1
ATOM 891 O O . GLN A 1 109 ? -16.273 -3.315 -3.406 1.00 91.62 109 GLN A O 1
ATOM 896 N N . GLY A 1 110 ? -15.188 -3.077 -1.462 1.00 91.25 110 GLY A N 1
ATOM 897 C CA . GLY A 1 110 ? -14.754 -4.471 -1.356 1.00 91.25 110 GLY A CA 1
ATOM 898 C C . GLY A 1 110 ? -13.543 -4.796 -2.238 1.00 91.25 110 GLY A C 1
ATOM 899 O O . GLY A 1 110 ? -13.480 -5.868 -2.838 1.00 91.25 110 GLY A O 1
ATOM 900 N N . ILE A 1 111 ? -12.600 -3.859 -2.372 1.00 89.19 111 ILE A N 1
ATO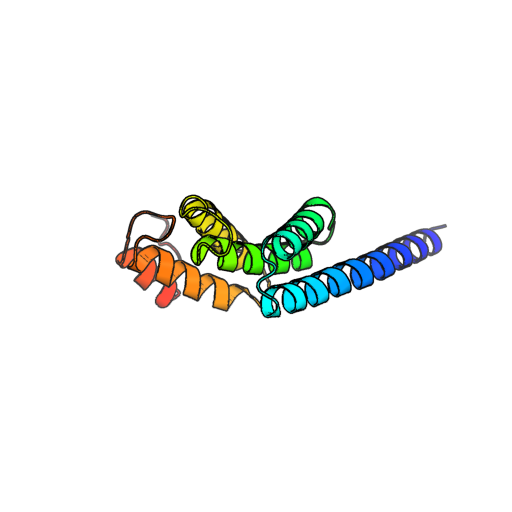M 901 C CA . ILE A 1 111 ? -11.360 -4.064 -3.135 1.00 89.19 111 ILE A CA 1
ATOM 902 C C . ILE A 1 111 ? -10.339 -4.713 -2.207 1.00 89.19 111 ILE A C 1
ATOM 904 O O . ILE A 1 111 ? -9.921 -4.104 -1.230 1.00 89.19 111 ILE A O 1
ATOM 908 N N . GLY A 1 112 ? -9.946 -5.954 -2.492 1.00 86.12 112 GLY A N 1
ATOM 909 C CA . GLY A 1 112 ? -8.911 -6.642 -1.711 1.00 86.12 112 GLY A CA 1
ATOM 910 C C . GLY A 1 112 ? -9.333 -7.098 -0.307 1.00 86.12 112 GLY A C 1
ATOM 911 O O . GLY A 1 112 ? -8.582 -7.766 0.397 1.00 86.12 112 GLY A O 1
ATOM 912 N N . VAL A 1 113 ? -10.540 -6.735 0.115 1.00 92.69 113 VAL A N 1
ATOM 913 C CA . VAL A 1 113 ? -11.121 -7.049 1.417 1.00 92.69 113 VAL A CA 1
ATOM 914 C C . VAL A 1 113 ? -12.630 -7.184 1.257 1.00 92.69 113 VAL A C 1
ATOM 916 O O . VAL A 1 113 ? -13.220 -6.676 0.302 1.00 92.69 113 VAL A O 1
ATOM 919 N N . LYS A 1 114 ? -13.291 -7.867 2.192 1.00 93.50 114 LYS A N 1
ATOM 920 C CA . LYS A 1 114 ? -14.755 -7.889 2.228 1.00 93.50 114 LYS A CA 1
ATOM 921 C C . LYS A 1 114 ? -15.278 -6.461 2.417 1.00 93.50 114 LYS A C 1
ATOM 923 O O . LYS A 1 114 ? -14.818 -5.748 3.305 1.00 93.50 114 LYS A O 1
ATOM 928 N N . LYS A 1 115 ? -16.268 -6.077 1.607 1.00 94.19 115 LYS A N 1
ATOM 929 C CA . LYS A 1 115 ? -16.955 -4.788 1.733 1.00 94.19 115 LYS A CA 1
ATOM 930 C C . LYS A 1 115 ? -17.505 -4.605 3.153 1.00 94.19 115 LYS A C 1
ATOM 932 O O . LYS A 1 115 ? -18.257 -5.452 3.636 1.00 94.19 115 LYS A O 1
ATOM 937 N N . ASP A 1 116 ? -17.156 -3.483 3.773 1.00 94.62 116 ASP A N 1
ATOM 938 C CA . ASP A 1 116 ? -17.560 -3.076 5.119 1.00 94.62 116 ASP A CA 1
ATOM 939 C C . ASP A 1 116 ? -17.674 -1.544 5.184 1.00 94.62 116 ASP A C 1
ATOM 941 O O . ASP A 1 116 ? -16.719 -0.819 5.462 1.00 94.62 116 ASP A O 1
ATOM 945 N N . VAL A 1 117 ? -18.867 -1.034 4.882 1.00 93.00 117 VAL A N 1
ATOM 946 C CA . VAL A 1 117 ? -19.125 0.413 4.844 1.00 93.00 117 VAL A CA 1
ATOM 947 C C . VAL A 1 117 ? -18.990 1.040 6.234 1.00 93.00 117 VAL A C 1
ATOM 949 O O . VAL A 1 117 ? -18.475 2.147 6.349 1.00 93.00 117 VAL A O 1
ATOM 952 N N . SER A 1 118 ? -19.371 0.328 7.297 1.00 91.50 118 SER A N 1
ATOM 953 C CA . SER A 1 118 ? -19.257 0.833 8.669 1.00 91.50 118 SER A CA 1
ATOM 954 C C . SER A 1 118 ? -17.801 1.060 9.067 1.00 91.50 118 SER A C 1
ATOM 956 O O . SER A 1 118 ? -17.474 2.085 9.663 1.00 91.50 118 SER A O 1
ATOM 958 N N . LYS A 1 119 ? -16.902 0.150 8.681 1.00 89.56 119 LYS A N 1
ATOM 959 C CA . LYS A 1 119 ? -15.464 0.317 8.915 1.00 89.56 119 LYS A CA 1
ATOM 960 C C . LYS A 1 119 ? -14.860 1.442 8.069 1.00 89.56 119 LYS A C 1
ATOM 962 O O . LYS A 1 119 ? -13.977 2.156 8.543 1.00 89.56 119 LYS A O 1
ATOM 967 N N . ALA A 1 120 ? -15.365 1.651 6.852 1.00 90.56 120 ALA A N 1
ATOM 968 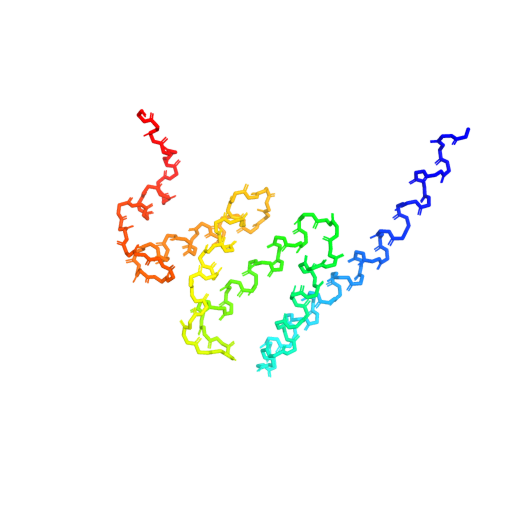C CA . ALA A 1 120 ? -14.992 2.796 6.021 1.00 90.56 120 ALA A CA 1
ATOM 969 C C . ALA A 1 120 ? -15.392 4.134 6.680 1.00 90.56 120 ALA A C 1
ATOM 971 O O . ALA A 1 120 ? -14.593 5.068 6.713 1.00 90.56 120 ALA A O 1
ATOM 972 N N . GLU A 1 121 ? -16.589 4.218 7.266 1.00 90.06 121 GLU A N 1
ATOM 973 C CA . GLU A 1 121 ? -17.062 5.397 8.009 1.00 90.06 121 GLU A CA 1
ATOM 974 C C . GLU A 1 121 ? -16.289 5.631 9.317 1.00 90.06 121 GLU A C 1
ATOM 976 O O . GLU A 1 121 ? -15.989 6.774 9.675 1.00 90.06 121 GLU A O 1
ATOM 981 N N . GLU A 1 122 ? -15.927 4.565 10.034 1.00 89.44 122 GLU A N 1
ATOM 982 C CA . GLU A 1 122 ? -15.070 4.644 11.221 1.00 89.44 122 GLU A CA 1
ATOM 983 C C . GLU A 1 122 ? -13.704 5.243 10.859 1.00 89.44 122 GLU A C 1
ATOM 985 O O . GLU A 1 122 ? -13.283 6.243 11.451 1.00 89.44 122 GLU A O 1
ATOM 990 N N . LEU A 1 123 ? -13.072 4.702 9.811 1.00 88.75 123 LEU A N 1
ATOM 991 C CA . LEU A 1 123 ? -11.822 5.224 9.270 1.00 88.75 123 LEU A CA 1
ATOM 992 C C . LEU A 1 123 ? -11.971 6.666 8.792 1.00 88.75 123 LEU A C 1
ATOM 994 O O . LEU A 1 123 ? -11.094 7.465 9.092 1.00 88.75 123 LEU A O 1
ATOM 998 N N . TYR A 1 124 ? -13.058 7.041 8.115 1.00 87.31 124 TYR A N 1
ATOM 999 C CA . TYR A 1 124 ? -13.295 8.416 7.655 1.00 87.31 124 TYR A CA 1
ATOM 1000 C C . TYR A 1 124 ? -13.478 9.402 8.817 1.00 87.31 124 TYR A C 1
ATOM 1002 O O . TYR A 1 124 ? -12.881 10.476 8.836 1.00 87.31 124 TYR A O 1
ATOM 1010 N N . SER A 1 125 ? -14.239 9.014 9.841 1.00 85.81 125 SER A N 1
ATOM 1011 C CA . SER A 1 125 ? -14.497 9.855 11.015 1.00 85.81 125 SER A CA 1
ATOM 1012 C C . SER A 1 125 ? -13.305 9.971 11.972 1.00 85.81 125 SER A C 1
ATOM 1014 O O . SER A 1 125 ? -13.331 10.810 12.871 1.00 85.81 125 SER A O 1
ATOM 1016 N N . GLY A 1 126 ? -12.262 9.151 11.792 1.00 76.88 126 GLY A N 1
ATOM 1017 C CA . GLY A 1 126 ? -11.063 9.164 12.636 1.00 76.88 126 GLY A CA 1
ATOM 1018 C C . GLY A 1 126 ? -11.331 8.678 14.060 1.00 76.88 126 GLY A C 1
ATOM 1019 O O . GLY A 1 126 ? -10.537 8.938 14.964 1.00 76.88 126 GLY A O 1
ATOM 1020 N N . LYS A 1 127 ? -12.459 7.993 14.281 1.00 62.62 127 LYS A N 1
ATOM 1021 C CA . LYS A 1 127 ? -12.785 7.403 15.578 1.00 62.62 127 LYS A CA 1
ATOM 1022 C C . LYS A 1 127 ? -11.932 6.144 15.745 1.00 62.62 127 LYS A C 1
ATOM 1024 O O . LYS A 1 127 ? -12.036 5.248 14.914 1.00 62.62 127 LYS A O 1
ATOM 1029 N N . PRO A 1 128 ? -11.078 6.053 16.775 1.00 48.09 128 PRO A N 1
ATOM 1030 C CA . PRO A 1 128 ? -10.333 4.829 17.021 1.00 48.09 128 PRO A CA 1
ATOM 1031 C C . PRO A 1 128 ? -11.298 3.715 17.437 1.00 48.09 128 PRO A C 1
ATOM 1033 O O . PRO A 1 128 ? -12.287 3.987 18.131 1.00 48.09 128 PRO A O 1
ATOM 1036 N N . LYS A 1 129 ? -10.969 2.470 17.054 1.00 48.78 129 LYS A N 1
ATOM 1037 C CA . LYS A 1 129 ? -11.620 1.238 17.524 1.00 48.78 129 LYS A CA 1
ATOM 1038 C C . LYS A 1 129 ? -11.996 1.395 18.991 1.00 48.78 129 LYS A C 1
ATOM 1040 O O . LYS A 1 129 ? -11.118 1.479 19.851 1.00 48.78 129 LYS A O 1
ATOM 1045 N N . LYS A 1 130 ? -13.296 1.394 19.297 1.00 40.44 130 LYS A N 1
ATOM 1046 C CA . LYS A 1 130 ? -13.746 1.128 20.665 1.00 40.44 130 LYS A CA 1
ATOM 1047 C C . LYS A 1 130 ? -13.403 -0.329 20.957 1.00 40.44 130 LYS A C 1
ATOM 1049 O O . LYS A 1 130 ? -14.175 -1.224 20.626 1.00 40.44 130 LYS A O 1
ATOM 1054 N N . ILE A 1 131 ? -12.219 -0.554 21.517 1.00 42.00 131 ILE A N 1
ATOM 1055 C CA . ILE A 1 131 ? -11.859 -1.825 22.137 1.00 42.00 131 ILE A CA 1
ATOM 1056 C C . ILE A 1 131 ? -12.857 -1.997 23.290 1.00 42.00 131 ILE A C 1
ATOM 1058 O O . ILE A 1 131 ? -12.868 -1.188 24.218 1.00 42.00 131 ILE A O 1
ATOM 1062 N N . LYS A 1 132 ? -13.778 -2.951 23.143 1.00 35.47 132 LYS A N 1
ATOM 1063 C CA . LYS A 1 132 ? -14.609 -3.451 24.242 1.00 35.47 132 LYS A CA 1
ATOM 1064 C C . LYS A 1 132 ? -13.826 -4.492 25.020 1.00 35.47 132 LYS A C 1
ATOM 1066 O O . LYS A 1 132 ? -13.080 -5.248 24.358 1.00 35.47 132 LYS A O 1
#

InterPro domains:
  IPR006597 Sel1-like repeat [PF08238] (58-86)
  IPR006597 Sel1-like repeat [PF08238] (105-124)
  IPR011990 Tetratricopeptide-like helical domain superfamily [G3DSA:1.25.40.10] (10-126)

Sequence (132 aa):
MSKEKKKKLNTNNKESEDSYRHLLKLAIAELNKNNYSAFICSLTSVIDHCKQENLAIEAKFWLALIYEKGLGFGSNEKNQAFNYYEEVFDSNSKFKEKARDHLIMCYSQGIGVKKDVSKAEELYSGKPKKIK

pLDDT: mean 75.31, std 17.23, range [34.31, 95.06]

Foldseek 3Di:
DPPVVVVVVVVVLVVVVVVLVVLQVVLVVCVVVLNVVSNLVSLVCCLVPPPDPASVLVSLQVNLVCLLVQRPHDVPCQLVSLVSLVVNLPDPYPCNVVSLVVNLVCQCPVGSHRNHNPVSVCSVVVPPPPPD

Organism: NCBI:txid1348616

Radius of gyration: 17.54 Å; chains: 1; bounding box: 57×23×44 Å